Protein AF-A0A443P1Y0-F1 (afdb_monomer)

Structure (mmCIF, N/CA/C/O backbone):
data_AF-A0A443P1Y0-F1
#
_entry.id   AF-A0A443P1Y0-F1
#
loop_
_atom_site.group_PDB
_atom_site.id
_atom_site.type_symbol
_atom_site.label_atom_id
_atom_site.label_alt_id
_atom_site.label_comp_id
_atom_site.label_asym_id
_atom_site.label_entity_id
_atom_site.label_seq_id
_atom_site.pdbx_PDB_ins_code
_atom_site.Cartn_x
_atom_site.Cartn_y
_atom_site.Cartn_z
_atom_site.occupancy
_atom_site.B_iso_or_equiv
_atom_site.auth_seq_id
_atom_site.auth_comp_id
_atom_site.auth_asym_id
_atom_site.auth_atom_id
_atom_site.pdbx_PDB_model_num
ATOM 1 N N . MET A 1 1 ? -23.697 14.494 36.408 1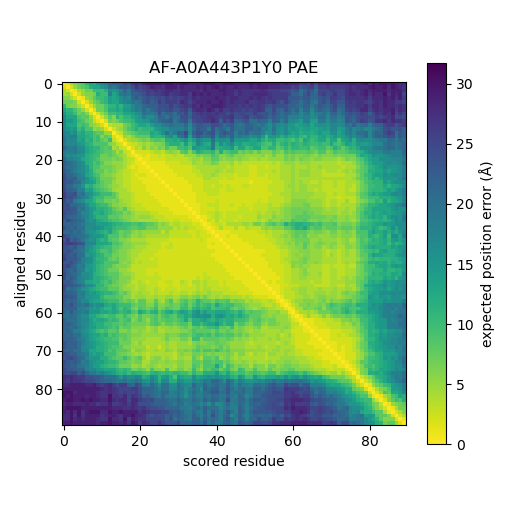.00 42.97 1 MET A N 1
ATOM 2 C CA . MET A 1 1 ? -22.848 13.298 36.201 1.00 42.97 1 MET A CA 1
ATOM 3 C C . MET A 1 1 ? -22.457 13.173 34.724 1.00 42.97 1 MET A C 1
ATOM 5 O O . MET A 1 1 ? -22.719 12.160 34.095 1.00 42.97 1 MET A O 1
ATOM 9 N N . GLU A 1 2 ? -21.813 14.197 34.155 1.00 46.16 2 GLU A N 1
ATOM 10 C CA . GLU A 1 2 ? -21.545 14.283 32.700 1.00 46.16 2 GLU A CA 1
ATOM 11 C C . GLU A 1 2 ? -20.047 14.190 32.350 1.00 46.16 2 GLU A C 1
ATOM 13 O O . GLU A 1 2 ? -19.640 14.414 31.214 1.00 46.16 2 GLU A O 1
ATOM 18 N N . GLY A 1 3 ? -19.199 13.864 33.330 1.00 47.03 3 GLY A N 1
ATOM 19 C CA . GLY A 1 3 ? -17.739 13.930 33.185 1.00 47.03 3 GLY A CA 1
ATOM 20 C C . GLY A 1 3 ? -17.066 12.679 32.613 1.00 47.03 3 GLY A C 1
ATOM 21 O O . GLY A 1 3 ? -15.890 12.739 32.283 1.00 47.03 3 GLY A O 1
ATOM 22 N N . LYS A 1 4 ? -17.772 11.545 32.493 1.00 47.81 4 LYS A N 1
ATOM 23 C CA . LYS A 1 4 ? -17.166 10.263 32.071 1.00 47.81 4 LYS A CA 1
ATOM 24 C C . LYS A 1 4 ? -17.511 9.831 30.642 1.00 47.81 4 LYS A C 1
ATOM 26 O O . LYS A 1 4 ? -16.825 8.980 30.094 1.00 47.81 4 LYS A O 1
ATOM 31 N N . VAL A 1 5 ? -18.525 10.430 30.012 1.00 51.28 5 VAL A N 1
ATOM 32 C CA . VAL A 1 5 ? -18.985 10.013 28.670 1.00 51.28 5 VAL A CA 1
ATOM 33 C C . VAL A 1 5 ? -18.168 10.668 27.546 1.00 51.28 5 VAL A C 1
ATOM 35 O O . VAL A 1 5 ? -17.997 10.075 26.489 1.00 51.28 5 VAL A O 1
ATOM 38 N N . LYS A 1 6 ? -17.583 11.855 27.774 1.00 48.62 6 LYS A N 1
ATOM 39 C CA . LYS A 1 6 ? -16.805 12.578 26.747 1.00 48.62 6 LYS A CA 1
ATOM 40 C C . LYS A 1 6 ? -15.414 11.987 26.465 1.00 48.62 6 LYS A C 1
ATOM 42 O O . LYS A 1 6 ? -14.881 12.230 25.388 1.00 48.62 6 LYS A O 1
ATOM 47 N N . ILE A 1 7 ? -14.848 11.207 27.389 1.00 51.84 7 ILE A N 1
ATOM 48 C CA . ILE A 1 7 ? -13.493 10.637 27.254 1.00 51.84 7 ILE A CA 1
ATOM 49 C C . ILE A 1 7 ? -13.485 9.485 26.233 1.00 51.84 7 ILE A C 1
ATOM 51 O O . ILE A 1 7 ? -12.632 9.448 25.354 1.00 51.84 7 ILE A O 1
ATOM 55 N N . LEU A 1 8 ? -14.518 8.634 26.238 1.00 53.69 8 LEU A N 1
ATOM 56 C CA . LEU A 1 8 ? -14.613 7.480 25.332 1.00 53.69 8 LEU A CA 1
ATOM 57 C C . LEU A 1 8 ? -14.732 7.878 23.854 1.00 53.69 8 LEU A C 1
ATOM 59 O O . LEU A 1 8 ? -14.219 7.188 22.981 1.00 53.69 8 LEU A O 1
ATOM 63 N N . VAL A 1 9 ? -15.394 8.998 23.557 1.00 53.53 9 VAL A N 1
ATOM 64 C CA . VAL A 1 9 ? -15.595 9.447 22.172 1.00 53.53 9 VAL A CA 1
ATOM 65 C C . VAL A 1 9 ? -14.273 9.933 21.568 1.00 53.53 9 VAL A C 1
ATOM 67 O O . VAL A 1 9 ? -13.955 9.584 20.435 1.00 53.53 9 VAL A O 1
ATOM 70 N N . ALA A 1 10 ? -13.471 10.680 22.336 1.00 53.53 10 ALA A N 1
ATOM 71 C CA . ALA A 1 10 ? -12.143 11.120 21.911 1.00 53.53 10 ALA A CA 1
ATOM 72 C C . ALA A 1 10 ? -11.171 9.940 21.741 1.00 53.53 10 ALA A C 1
ATOM 74 O O . ALA A 1 10 ? -10.424 9.929 20.765 1.00 53.53 10 ALA A O 1
ATOM 75 N N . ASP A 1 11 ? -11.238 8.929 22.614 1.00 56.31 11 ASP A N 1
ATOM 76 C CA . ASP A 1 11 ? -10.427 7.709 22.499 1.00 56.31 11 ASP A CA 1
ATOM 77 C C . ASP A 1 11 ? -10.781 6.891 21.244 1.00 56.31 11 ASP A C 1
ATOM 79 O O . ASP A 1 11 ? -9.885 6.417 20.546 1.00 56.31 11 ASP A O 1
ATOM 83 N N . ILE A 1 12 ? -12.067 6.789 20.882 1.00 58.34 12 ILE A N 1
ATOM 84 C CA . ILE A 1 12 ? -12.510 6.117 19.646 1.00 58.34 12 ILE A CA 1
ATOM 85 C C . ILE A 1 12 ? -11.983 6.850 18.397 1.00 58.34 12 ILE A C 1
ATOM 87 O O . ILE A 1 12 ? -11.455 6.212 17.484 1.00 58.34 12 ILE A O 1
ATOM 91 N N . TYR A 1 13 ? -12.064 8.187 18.352 1.00 60.84 13 TYR A N 1
ATOM 92 C CA . TYR A 1 13 ? -11.542 8.968 17.219 1.00 60.84 13 TYR A CA 1
ATOM 93 C C . TYR A 1 13 ? -10.004 8.995 17.163 1.00 60.84 13 TYR A C 1
ATOM 95 O O . TYR A 1 13 ? -9.436 8.995 16.068 1.00 60.84 13 TYR A O 1
ATOM 103 N N . LEU A 1 14 ? -9.314 8.974 18.308 1.00 59.69 14 LEU A N 1
ATOM 104 C CA . LEU A 1 14 ? -7.851 8.891 18.371 1.00 59.69 14 LEU A CA 1
ATOM 105 C C . LEU A 1 14 ? -7.334 7.525 17.916 1.00 59.69 14 LEU A C 1
ATOM 107 O O . LEU A 1 14 ? -6.381 7.478 17.139 1.00 59.69 14 LEU A O 1
ATOM 111 N N . LEU A 1 15 ? -7.980 6.426 18.316 1.00 58.06 15 LEU A N 1
ATOM 112 C CA . LEU A 1 15 ? -7.639 5.082 17.839 1.00 58.06 15 LEU A CA 1
ATOM 113 C C . LEU A 1 15 ? -7.836 4.962 16.322 1.00 58.06 15 LEU A C 1
ATOM 115 O O . LEU A 1 15 ? -6.959 4.443 15.631 1.00 58.06 15 LEU A O 1
ATOM 119 N N . GLN A 1 16 ? -8.919 5.530 15.781 1.00 62.09 16 GLN A N 1
ATOM 120 C CA . GLN A 1 16 ? -9.151 5.602 14.335 1.00 62.09 16 GLN A CA 1
ATOM 121 C C . GLN A 1 16 ? -8.048 6.406 13.612 1.00 62.09 16 GLN A C 1
ATOM 123 O O . GLN A 1 16 ? -7.594 6.011 12.536 1.00 62.09 16 GLN A O 1
ATOM 128 N N . TYR A 1 17 ? -7.597 7.527 14.189 1.00 65.00 17 TYR A N 1
ATOM 129 C CA . TYR A 1 17 ? -6.603 8.412 13.571 1.00 65.00 17 TYR A CA 1
ATOM 130 C C . TYR A 1 17 ? -5.179 7.846 13.627 1.00 65.00 17 TYR A C 1
ATOM 132 O O . TYR A 1 17 ? -4.458 7.889 12.628 1.00 65.00 17 TYR A O 1
ATOM 140 N N . VAL A 1 18 ? -4.762 7.283 14.765 1.00 68.62 18 VAL A N 1
ATOM 141 C CA . VAL A 1 18 ? -3.461 6.604 14.899 1.00 68.62 18 VAL A CA 1
ATOM 142 C C . VAL A 1 18 ? -3.384 5.434 13.916 1.00 68.62 18 VAL A C 1
ATOM 144 O O . VAL A 1 18 ? -2.420 5.332 13.158 1.00 68.62 18 VAL A O 1
ATOM 147 N N . TYR A 1 19 ? -4.451 4.638 13.823 1.00 73.69 19 TYR A N 1
ATOM 148 C CA . TYR A 1 19 ? -4.538 3.523 12.883 1.00 73.69 19 TYR A CA 1
ATOM 149 C C . TYR A 1 19 ? -4.449 3.969 11.414 1.00 73.69 19 TYR A C 1
ATOM 151 O O . TYR A 1 19 ? -3.719 3.387 10.610 1.00 73.69 19 TYR A O 1
ATOM 159 N N . TRP A 1 20 ? -5.126 5.063 11.054 1.00 79.50 20 TRP A N 1
ATOM 160 C CA . TRP A 1 20 ? -5.067 5.623 9.703 1.00 79.50 20 TRP A CA 1
ATOM 161 C C . TRP A 1 20 ? -3.652 6.063 9.302 1.00 79.50 20 TRP A C 1
ATOM 163 O O . TRP A 1 20 ? -3.230 5.848 8.163 1.00 79.50 20 TRP A O 1
ATOM 173 N N . ASN A 1 21 ? -2.889 6.635 10.237 1.00 83.81 21 ASN A N 1
ATOM 174 C CA . ASN A 1 21 ? -1.503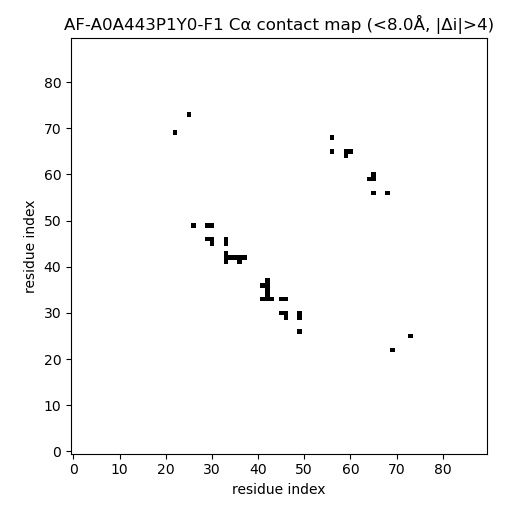 7.026 9.984 1.00 83.81 21 ASN A CA 1
ATOM 175 C C . ASN A 1 21 ? -0.603 5.818 9.701 1.00 83.81 21 ASN A C 1
ATOM 177 O O . ASN A 1 21 ? 0.218 5.884 8.784 1.00 83.81 21 ASN A O 1
ATOM 181 N N . GLU A 1 22 ? -0.777 4.708 10.420 1.00 84.06 22 GLU A N 1
ATOM 182 C CA . GLU A 1 22 ? -0.011 3.481 10.176 1.00 84.06 22 GLU A CA 1
ATOM 183 C C . GLU A 1 22 ? -0.329 2.860 8.811 1.00 84.06 22 GLU A C 1
ATOM 185 O O . GLU A 1 22 ? 0.584 2.519 8.053 1.00 84.06 22 GLU A O 1
ATOM 190 N N . VAL A 1 23 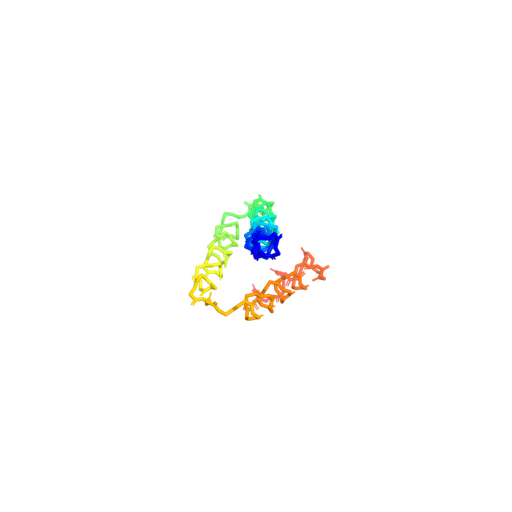? -1.613 2.789 8.446 1.00 83.50 23 VAL A N 1
ATOM 191 C CA . VAL A 1 23 ? -2.064 2.283 7.139 1.00 83.50 23 VAL A CA 1
ATOM 192 C C . VAL A 1 23 ? -1.512 3.143 5.997 1.00 83.50 23 VAL A C 1
ATOM 194 O O . VAL A 1 23 ? -0.990 2.616 5.010 1.00 83.50 23 VAL A O 1
ATOM 197 N N . LEU A 1 24 ? -1.568 4.473 6.131 1.00 85.62 24 LEU A N 1
ATOM 198 C CA . LEU A 1 24 ? -1.007 5.393 5.141 1.00 85.62 24 LEU A CA 1
ATOM 199 C C . LEU A 1 24 ? 0.525 5.338 5.082 1.00 85.62 24 LEU A C 1
ATOM 201 O O . LEU A 1 24 ? 1.100 5.480 4.002 1.00 85.62 24 LEU A O 1
ATOM 205 N N . SER A 1 25 ? 1.195 5.150 6.220 1.00 86.81 25 SER A N 1
ATOM 206 C CA . SER A 1 25 ? 2.650 4.981 6.283 1.00 86.81 25 SER A CA 1
ATOM 207 C C . SER A 1 25 ? 3.084 3.726 5.522 1.00 86.81 25 SER A C 1
ATOM 209 O O . SER A 1 25 ? 3.950 3.801 4.646 1.00 86.81 25 SER A O 1
ATOM 211 N N . LEU A 1 26 ? 2.398 2.599 5.750 1.00 86.31 26 LEU A N 1
ATOM 212 C CA . LEU A 1 26 ? 2.620 1.356 5.012 1.00 86.31 26 LEU A CA 1
ATOM 213 C C . LEU A 1 26 ? 2.384 1.547 3.507 1.00 86.31 26 LEU A C 1
ATOM 215 O O . LEU A 1 26 ? 3.223 1.155 2.698 1.00 86.31 26 LEU A O 1
ATOM 219 N N . PHE A 1 27 ? 1.284 2.199 3.119 1.00 87.69 27 PHE A N 1
ATOM 220 C CA . PHE A 1 27 ? 0.981 2.480 1.713 1.00 87.69 27 PHE A CA 1
ATOM 221 C C . PHE A 1 27 ? 2.084 3.296 1.025 1.00 87.69 27 PHE A C 1
ATOM 223 O O . PHE A 1 27 ? 2.532 2.946 -0.066 1.00 87.69 27 PHE A O 1
ATOM 230 N N . ARG A 1 28 ? 2.566 4.364 1.671 1.00 88.81 28 ARG A N 1
ATOM 231 C CA . ARG A 1 28 ? 3.653 5.196 1.132 1.00 88.81 28 ARG A CA 1
ATOM 232 C C . ARG A 1 28 ? 4.971 4.435 1.046 1.00 88.81 28 ARG A C 1
ATOM 234 O O . ARG A 1 28 ? 5.685 4.600 0.060 1.00 88.81 28 ARG A O 1
ATOM 241 N N . SER A 1 29 ? 5.274 3.594 2.036 1.00 88.75 29 SER A N 1
ATOM 242 C CA . SER A 1 29 ? 6.462 2.736 2.010 1.00 88.75 29 SER A CA 1
ATOM 243 C C . SER A 1 29 ? 6.426 1.784 0.808 1.00 88.75 29 SER A C 1
ATOM 245 O O . SER A 1 29 ? 7.386 1.720 0.046 1.00 88.75 29 SER A O 1
ATOM 247 N N . LEU A 1 30 ? 5.273 1.164 0.529 1.00 86.06 30 LEU A N 1
ATOM 248 C CA . LEU A 1 30 ? 5.085 0.293 -0.639 1.00 86.06 30 LEU A CA 1
ATOM 249 C C . LEU A 1 30 ? 5.269 1.027 -1.969 1.00 86.06 30 LEU A C 1
ATOM 251 O O . LEU A 1 30 ? 5.939 0.520 -2.866 1.00 86.06 30 LEU A O 1
ATOM 255 N N . LEU A 1 31 ? 4.719 2.236 -2.099 1.00 88.75 31 LEU A N 1
ATOM 256 C CA . LEU A 1 31 ? 4.912 3.046 -3.304 1.00 88.75 31 LEU A CA 1
ATOM 257 C C . LEU A 1 31 ? 6.367 3.493 -3.480 1.00 88.75 31 LEU A C 1
ATOM 259 O O . LEU A 1 31 ? 6.854 3.557 -4.609 1.00 88.75 31 LEU A O 1
ATOM 263 N N . ARG A 1 32 ? 7.071 3.775 -2.380 1.00 89.12 32 ARG A N 1
ATOM 264 C CA . ARG A 1 32 ? 8.495 4.112 -2.408 1.00 89.12 32 ARG A CA 1
ATOM 265 C C . ARG A 1 32 ? 9.329 2.918 -2.860 1.00 89.12 32 ARG A C 1
ATOM 267 O O . ARG A 1 32 ? 10.148 3.088 -3.755 1.00 89.12 32 ARG A O 1
ATOM 274 N N . THR A 1 33 ? 9.069 1.724 -2.325 1.00 85.12 33 THR A N 1
ATOM 275 C CA . THR A 1 33 ? 9.720 0.479 -2.763 1.00 85.12 33 THR A CA 1
ATOM 276 C C . THR A 1 33 ? 9.418 0.176 -4.228 1.00 85.12 33 THR A C 1
ATOM 278 O O . THR A 1 33 ? 10.330 -0.135 -4.986 1.00 85.12 33 THR A O 1
ATOM 281 N N . ALA A 1 34 ? 8.172 0.366 -4.674 1.00 84.81 34 ALA A N 1
ATOM 282 C CA . ALA A 1 34 ? 7.812 0.223 -6.084 1.00 84.81 34 ALA A CA 1
ATOM 283 C C . ALA A 1 34 ? 8.604 1.182 -6.997 1.00 84.81 34 ALA A C 1
ATOM 285 O O . ALA A 1 34 ? 8.902 0.845 -8.140 1.00 84.81 34 ALA A O 1
ATOM 286 N N . GLY A 1 35 ? 8.965 2.369 -6.500 1.00 84.44 35 GLY A N 1
ATOM 287 C CA . GLY A 1 35 ? 9.791 3.343 -7.215 1.00 84.44 35 GLY A CA 1
ATOM 288 C C . GLY A 1 35 ? 11.270 2.968 -7.355 1.00 84.44 35 GLY A C 1
ATOM 289 O O . GLY A 1 35 ? 11.936 3.544 -8.209 1.00 84.44 35 GLY A O 1
ATOM 290 N N . ILE A 1 36 ? 11.778 2.015 -6.563 1.00 88.25 36 ILE A N 1
ATOM 291 C CA . ILE A 1 36 ? 13.175 1.545 -6.636 1.00 88.25 36 ILE A CA 1
ATOM 292 C C . ILE A 1 36 ? 13.399 0.686 -7.889 1.00 88.25 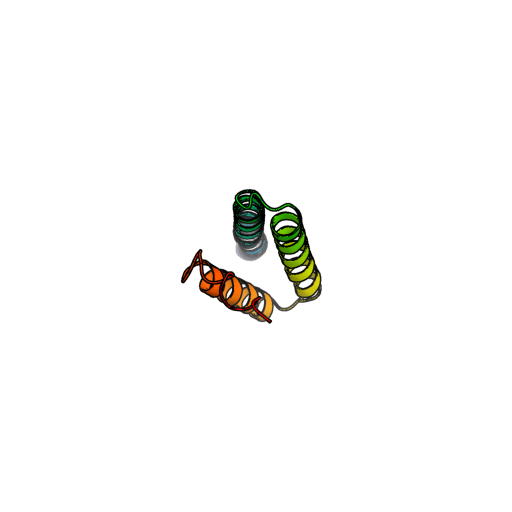36 ILE A C 1
ATOM 294 O O . ILE A 1 36 ? 14.508 0.640 -8.420 1.00 88.25 36 ILE A O 1
ATOM 298 N N . PHE A 1 37 ? 12.352 0.033 -8.400 1.00 84.75 37 PHE A N 1
ATOM 299 C CA . PHE A 1 37 ? 12.455 -0.769 -9.615 1.00 84.75 37 PHE A CA 1
ATOM 300 C C . PHE A 1 37 ? 12.732 0.120 -10.834 1.00 84.75 37 PHE A C 1
ATOM 302 O O . PHE A 1 37 ? 11.973 1.047 -11.134 1.00 84.75 37 PHE A O 1
ATOM 309 N N . SER A 1 38 ? 13.813 -0.187 -11.556 1.00 85.56 38 SER A N 1
ATOM 310 C CA . SER A 1 38 ? 14.207 0.496 -12.794 1.00 85.56 38 SER A CA 1
ATOM 311 C C . SER A 1 38 ? 13.263 0.158 -13.952 1.00 85.56 38 SER A C 1
ATOM 313 O O . SER A 1 38 ? 12.847 1.060 -14.686 1.00 85.56 38 SER A O 1
ATOM 315 N N . ASP A 1 39 ? 12.853 -1.109 -14.059 1.00 90.56 39 ASP A N 1
ATOM 316 C CA . ASP A 1 39 ? 11.904 -1.591 -15.062 1.00 90.56 39 ASP A CA 1
ATOM 317 C C . ASP A 1 39 ? 10.524 -0.939 -14.876 1.00 90.56 39 ASP A C 1
ATOM 319 O O . ASP A 1 39 ? 9.923 -0.973 -13.795 1.00 90.56 39 ASP A O 1
ATOM 323 N N . TYR A 1 40 ? 10.022 -0.320 -15.948 1.00 88.25 40 TYR A N 1
ATOM 324 C CA . TYR A 1 40 ? 8.731 0.360 -15.948 1.00 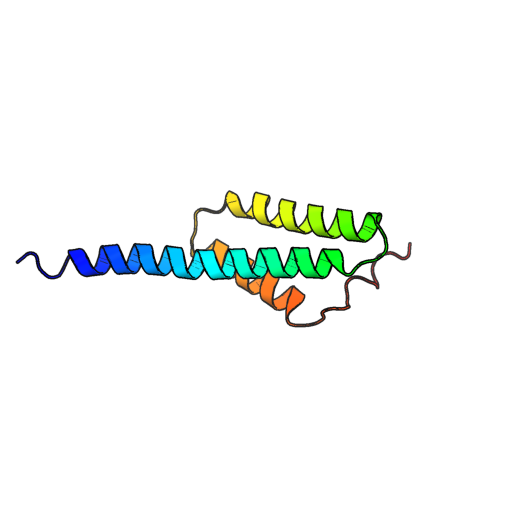88.25 40 TYR A CA 1
ATOM 325 C C . TYR A 1 40 ? 7.573 -0.594 -15.657 1.00 88.25 40 TYR A C 1
ATOM 327 O O . TYR A 1 40 ? 6.703 -0.256 -14.856 1.00 88.25 40 TYR A O 1
ATOM 335 N N . ASN A 1 41 ? 7.565 -1.778 -16.267 1.00 88.94 41 ASN A N 1
ATOM 336 C CA . ASN A 1 41 ? 6.475 -2.736 -16.129 1.00 88.94 41 ASN A CA 1
ATOM 337 C C . ASN A 1 41 ? 6.382 -3.229 -14.689 1.00 88.94 41 ASN A C 1
ATOM 339 O O . ASN A 1 41 ? 5.288 -3.313 -14.137 1.00 88.94 41 ASN A O 1
ATOM 343 N N . ILE A 1 42 ? 7.528 -3.477 -14.055 1.00 86.38 42 ILE A N 1
ATOM 344 C CA . ILE A 1 42 ? 7.596 -3.926 -12.661 1.00 86.38 42 ILE A CA 1
ATOM 345 C C . ILE A 1 42 ? 7.177 -2.807 -11.716 1.00 86.38 42 ILE A C 1
ATOM 347 O O . ILE A 1 42 ? 6.332 -3.022 -10.847 1.00 86.38 42 ILE A O 1
ATOM 351 N N . ARG A 1 43 ? 7.706 -1.595 -11.912 1.00 90.62 43 ARG A N 1
ATOM 352 C CA . ARG A 1 43 ? 7.320 -0.414 -11.131 1.00 90.62 43 ARG A CA 1
ATOM 353 C C . ARG A 1 43 ? 5.819 -0.156 -11.220 1.00 90.62 43 ARG A C 1
ATOM 355 O O . ARG A 1 43 ? 5.169 0.079 -10.202 1.00 90.62 43 ARG A O 1
ATOM 362 N N . GLU A 1 44 ? 5.260 -0.205 -12.423 1.00 90.44 44 GLU A N 1
ATOM 363 C CA . GLU A 1 44 ? 3.854 0.110 -12.645 1.00 90.44 44 GLU A CA 1
ATOM 364 C C . GLU A 1 44 ? 2.929 -1.022 -12.187 1.00 90.44 44 GLU A C 1
ATOM 366 O O . GLU A 1 44 ? 1.894 -0.760 -11.570 1.00 90.44 44 GLU A O 1
ATOM 371 N N . TYR A 1 45 ? 3.340 -2.280 -12.358 1.00 89.19 45 TYR A N 1
ATOM 372 C CA . TYR A 1 45 ? 2.655 -3.430 -11.775 1.00 89.19 45 TYR A CA 1
ATOM 373 C C . TYR A 1 45 ? 2.644 -3.366 -10.245 1.00 89.19 45 TYR A C 1
ATOM 375 O O . TYR A 1 45 ? 1.584 -3.507 -9.638 1.00 89.19 45 TYR A O 1
ATOM 383 N N . ALA A 1 46 ? 3.784 -3.088 -9.608 1.00 87.38 46 ALA A N 1
ATOM 384 C CA . ALA A 1 46 ? 3.889 -2.988 -8.155 1.00 87.38 46 ALA A CA 1
ATOM 385 C C . ALA A 1 46 ? 2.999 -1.866 -7.594 1.00 87.38 46 ALA A C 1
ATOM 387 O O . ALA A 1 46 ? 2.292 -2.066 -6.599 1.00 87.38 46 ALA A O 1
ATOM 388 N N . LYS A 1 47 ? 2.953 -0.705 -8.262 1.00 88.62 47 LYS A N 1
ATOM 389 C CA . LYS A 1 47 ? 2.026 0.383 -7.912 1.00 88.62 47 LYS A CA 1
ATOM 390 C C . LYS A 1 47 ? 0.569 -0.042 -8.051 1.00 88.62 47 LYS A C 1
ATOM 392 O O . LYS A 1 47 ? -0.193 0.115 -7.097 1.00 88.62 47 LYS A O 1
ATOM 397 N N . ARG A 1 48 ? 0.179 -0.612 -9.198 1.00 90.75 48 ARG A N 1
ATOM 398 C CA . ARG A 1 48 ? -1.193 -1.092 -9.437 1.00 90.75 48 ARG A CA 1
ATOM 399 C C . ARG A 1 48 ? -1.597 -2.139 -8.409 1.00 90.75 48 ARG A C 1
ATOM 401 O O . ARG A 1 48 ? -2.613 -1.973 -7.746 1.00 90.75 48 ARG A O 1
ATOM 408 N N . ARG A 1 49 ? -0.756 -3.148 -8.176 1.00 89.25 49 ARG A N 1
ATOM 409 C CA . ARG A 1 49 ? -0.998 -4.218 -7.201 1.00 89.25 49 ARG A CA 1
ATOM 410 C C . ARG A 1 49 ? -1.136 -3.690 -5.776 1.00 89.25 49 ARG A C 1
ATOM 412 O O . ARG A 1 49 ? -1.956 -4.205 -5.008 1.00 89.25 49 ARG A O 1
ATOM 419 N N . THR A 1 50 ? -0.357 -2.666 -5.426 1.00 89.19 50 THR A N 1
ATOM 420 C CA . THR A 1 50 ? -0.491 -1.953 -4.154 1.00 89.19 50 THR A CA 1
ATOM 421 C C . THR A 1 50 ? -1.863 -1.293 -4.089 1.00 89.19 50 THR A C 1
ATOM 423 O O . THR A 1 50 ? -2.660 -1.675 -3.237 1.00 89.19 50 THR A O 1
ATOM 426 N N . ILE A 1 51 ? -2.180 -0.394 -5.025 1.00 88.75 51 ILE A N 1
ATOM 427 C CA . ILE A 1 51 ? -3.445 0.357 -5.079 1.00 88.75 51 ILE A CA 1
ATOM 428 C C . ILE A 1 51 ? -4.663 -0.575 -5.068 1.00 88.75 51 ILE A C 1
ATOM 430 O O . ILE A 1 51 ? -5.583 -0.368 -4.279 1.00 88.75 51 ILE A O 1
ATOM 434 N N . ASP A 1 52 ? -4.658 -1.619 -5.891 1.00 88.06 52 ASP A N 1
ATOM 435 C CA . ASP A 1 52 ? -5.758 -2.576 -5.999 1.00 88.06 52 ASP A CA 1
ATOM 436 C C . ASP A 1 52 ? -5.962 -3.342 -4.690 1.00 88.06 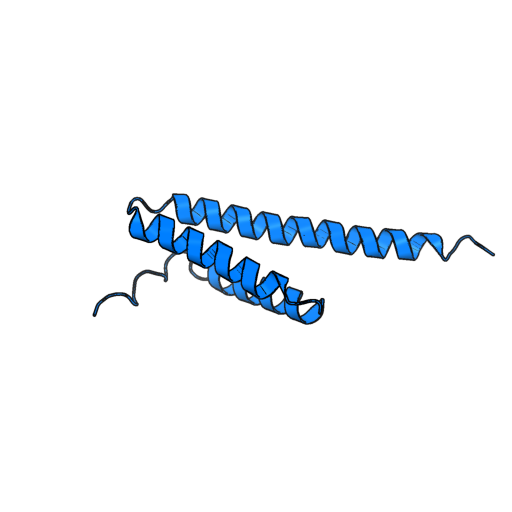52 ASP A C 1
ATOM 438 O O . ASP A 1 52 ? -7.097 -3.493 -4.241 1.00 88.06 52 ASP A O 1
ATOM 442 N N . GLY A 1 53 ? -4.878 -3.729 -4.006 1.00 85.62 53 GLY A N 1
ATOM 443 C CA . GLY A 1 53 ? -4.966 -4.340 -2.679 1.00 85.62 53 GLY A CA 1
ATOM 444 C C . GLY A 1 53 ? -5.612 -3.416 -1.641 1.00 85.62 53 GLY A C 1
ATOM 445 O O . GLY A 1 53 ? -6.466 -3.854 -0.876 1.00 85.62 53 GLY A O 1
ATOM 446 N N . PHE A 1 54 ? -5.275 -2.123 -1.625 1.00 85.06 54 PHE A N 1
ATOM 447 C CA . PHE A 1 54 ? -5.918 -1.170 -0.707 1.00 85.06 54 PHE A CA 1
ATOM 448 C C . PHE A 1 54 ? -7.374 -0.872 -1.100 1.00 85.06 54 PHE A C 1
ATOM 450 O O . PHE A 1 54 ? -8.225 -0.710 -0.230 1.00 85.06 54 PHE A O 1
ATOM 457 N N . ARG A 1 55 ? -7.702 -0.857 -2.398 1.00 85.44 55 ARG A N 1
ATOM 458 C CA . ARG A 1 55 ? -9.083 -0.684 -2.881 1.00 85.44 55 ARG A CA 1
ATOM 459 C C . ARG A 1 55 ? -9.985 -1.866 -2.532 1.00 85.44 55 ARG A C 1
ATOM 461 O O . ARG A 1 55 ? -11.140 -1.642 -2.183 1.00 85.44 55 ARG A O 1
ATOM 468 N N . GLN A 1 56 ? -9.471 -3.093 -2.611 1.00 83.75 56 GLN A N 1
ATOM 469 C CA . GLN A 1 56 ? -10.196 -4.299 -2.198 1.00 83.75 56 GLN A CA 1
ATOM 470 C C . GLN A 1 56 ? -10.488 -4.265 -0.691 1.00 83.75 56 GLN A C 1
ATOM 472 O O . GLN A 1 56 ? -11.631 -4.458 -0.284 1.00 83.75 56 GLN A O 1
ATOM 477 N N . ASN A 1 57 ? -9.493 -3.891 0.120 1.00 79.19 57 ASN A N 1
ATOM 478 C CA . ASN A 1 57 ? -9.644 -3.772 1.572 1.00 79.19 57 ASN A CA 1
ATOM 479 C C . ASN A 1 57 ? -10.486 -2.563 2.016 1.00 79.19 57 ASN A C 1
ATOM 481 O O . ASN A 1 57 ? -11.040 -2.585 3.107 1.00 79.19 57 ASN A O 1
ATOM 485 N N . ARG A 1 58 ? -10.673 -1.533 1.173 1.00 76.06 58 ARG A N 1
ATOM 486 C CA . ARG A 1 58 ? -11.570 -0.391 1.463 1.00 76.06 58 ARG A CA 1
ATOM 487 C C . ARG A 1 58 ? -13.019 -0.819 1.724 1.00 76.06 58 ARG A C 1
ATOM 489 O O . ARG A 1 58 ? -13.761 -0.082 2.362 1.00 76.06 58 ARG A O 1
ATOM 496 N N . ARG A 1 59 ? -13.442 -1.969 1.189 1.00 75.25 59 ARG A N 1
ATOM 497 C CA . ARG A 1 59 ? -14.796 -2.507 1.391 1.00 75.25 59 ARG A CA 1
ATOM 498 C C . ARG A 1 59 ? -14.950 -3.262 2.715 1.00 75.25 59 ARG A C 1
ATOM 500 O O . ARG A 1 59 ? -16.070 -3.616 3.060 1.00 75.25 59 ARG A O 1
ATOM 507 N N . LEU A 1 60 ? -13.856 -3.504 3.440 1.00 74.19 60 LEU A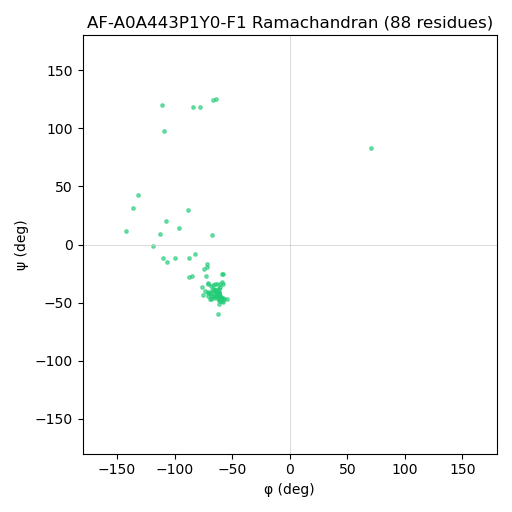 N 1
ATOM 508 C CA . LEU A 1 60 ? -13.897 -4.108 4.765 1.00 74.19 60 LEU A CA 1
ATOM 509 C C . LEU A 1 60 ? -14.304 -3.035 5.778 1.00 74.19 60 LEU A C 1
ATOM 511 O O . LEU A 1 60 ? -13.624 -2.023 5.930 1.00 74.19 60 LEU A O 1
ATOM 515 N N . SER A 1 61 ? -15.439 -3.244 6.439 1.00 70.50 61 SER A N 1
ATOM 516 C CA . SER A 1 61 ? -15.935 -2.367 7.510 1.00 70.50 61 SER A CA 1
ATOM 517 C C . SER A 1 61 ? -15.632 -2.910 8.907 1.00 70.50 61 SER A C 1
ATOM 519 O O . SER A 1 61 ? -15.795 -2.184 9.881 1.00 70.50 61 SER A O 1
ATOM 521 N N . ASP A 1 62 ? -15.191 -4.167 9.004 1.00 77.69 62 ASP A N 1
ATOM 522 C CA . ASP A 1 62 ? -14.873 -4.827 10.267 1.00 77.69 62 ASP A CA 1
ATOM 523 C C . ASP A 1 62 ? -13.435 -4.499 10.727 1.00 77.69 62 ASP A C 1
ATOM 525 O O . ASP A 1 62 ? -12.481 -4.857 10.028 1.00 77.69 62 ASP A O 1
ATOM 529 N N . PRO A 1 63 ? -13.245 -3.857 11.896 1.00 69.69 63 PRO A N 1
ATOM 530 C CA . PRO A 1 63 ? -11.924 -3.479 12.402 1.00 69.69 63 PRO A CA 1
ATOM 531 C C . PRO A 1 63 ? -10.955 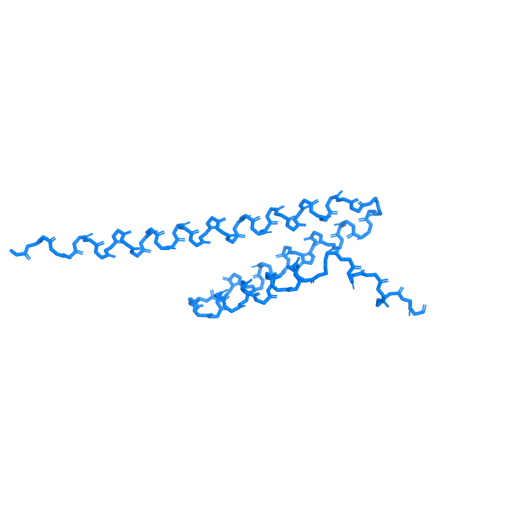-4.657 12.569 1.00 69.69 63 PRO A C 1
ATOM 533 O O . PRO A 1 63 ? -9.757 -4.493 12.336 1.00 69.69 63 PRO A O 1
ATOM 536 N N . SER A 1 64 ? -11.454 -5.845 12.938 1.00 75.81 64 SER A N 1
ATOM 537 C CA . SER A 1 64 ? -10.615 -7.037 13.119 1.00 75.81 64 SER A CA 1
ATOM 538 C C . SER A 1 64 ? -10.047 -7.523 11.785 1.00 75.81 64 SER A C 1
ATOM 540 O O . SER A 1 64 ? -8.844 -7.751 11.671 1.00 75.81 64 SER A O 1
ATOM 542 N N . SER A 1 65 ? -10.883 -7.566 10.748 1.00 75.69 65 SER A N 1
ATOM 543 C CA . SER A 1 65 ? -10.482 -7.922 9.385 1.00 75.69 65 SER A CA 1
ATOM 544 C C . SER A 1 65 ? -9.455 -6.948 8.793 1.00 75.69 65 SER A C 1
ATOM 546 O O . SER A 1 65 ? -8.519 -7.371 8.112 1.00 75.69 65 SER A O 1
ATOM 548 N N . ILE A 1 66 ? -9.592 -5.642 9.064 1.00 75.56 66 ILE A N 1
ATOM 549 C CA . ILE A 1 66 ? -8.626 -4.632 8.597 1.00 75.56 66 ILE A CA 1
ATOM 550 C C . ILE A 1 66 ? -7.283 -4.813 9.323 1.00 75.56 66 ILE A C 1
ATOM 552 O O . ILE A 1 66 ? -6.231 -4.766 8.683 1.00 75.56 66 ILE A O 1
ATOM 556 N N . ALA A 1 67 ? -7.307 -5.085 10.634 1.00 77.12 67 ALA A N 1
ATOM 557 C CA . ALA A 1 67 ? -6.103 -5.379 11.407 1.00 77.12 67 ALA A CA 1
ATOM 558 C C . ALA A 1 67 ? -5.382 -6.626 10.878 1.00 77.12 67 ALA A C 1
ATOM 560 O O . ALA A 1 67 ? -4.185 -6.549 10.604 1.00 77.12 67 ALA A O 1
ATOM 561 N N . SER A 1 68 ? -6.092 -7.733 10.644 1.00 80.31 68 SER A N 1
ATOM 562 C CA . SER A 1 68 ? -5.513 -8.945 10.049 1.00 80.31 68 SER A CA 1
ATOM 563 C C . SER A 1 68 ? -4.883 -8.667 8.682 1.00 80.31 68 SER A C 1
ATOM 565 O O . SER A 1 68 ? -3.705 -8.953 8.490 1.00 80.31 68 SER A O 1
ATOM 567 N N . ALA A 1 69 ? -5.597 -7.996 7.771 1.00 79.75 69 ALA A N 1
ATOM 568 C CA . ALA A 1 69 ? -5.060 -7.646 6.454 1.00 79.75 69 ALA A CA 1
ATOM 569 C C . ALA A 1 69 ? -3.816 -6.736 6.533 1.00 79.75 69 ALA A C 1
ATOM 571 O O . ALA A 1 69 ? -2.906 -6.833 5.702 1.00 79.75 69 ALA A O 1
ATOM 572 N N . PHE A 1 70 ? -3.759 -5.848 7.531 1.00 80.56 70 PHE A N 1
ATOM 573 C CA . PHE A 1 70 ? -2.597 -5.007 7.802 1.00 80.56 70 PHE A CA 1
ATOM 574 C C . PHE A 1 70 ? -1.402 -5.825 8.312 1.00 80.56 70 PHE A 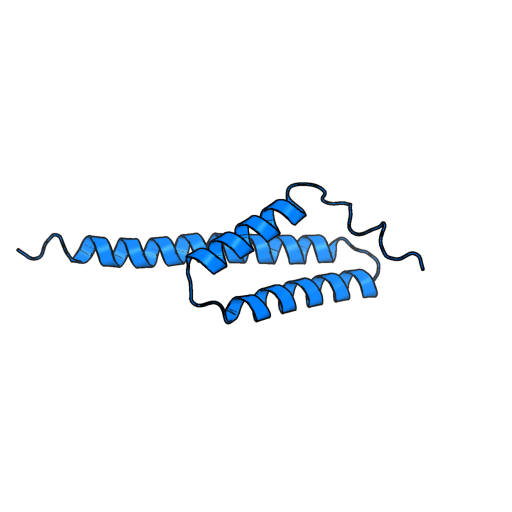C 1
ATOM 576 O O . PHE A 1 70 ? -0.298 -5.661 7.786 1.00 80.56 70 PHE A O 1
ATOM 583 N N . TYR A 1 71 ? -1.605 -6.722 9.283 1.00 80.31 71 TYR A N 1
ATOM 584 C CA . TYR A 1 71 ? -0.548 -7.600 9.798 1.00 80.31 71 TYR A CA 1
ATOM 585 C C . TYR A 1 71 ? -0.030 -8.566 8.730 1.00 80.31 71 TYR A C 1
ATOM 587 O O . TYR A 1 71 ? 1.184 -8.715 8.600 1.00 80.31 71 TYR A O 1
ATOM 595 N N . ASP A 1 72 ? -0.914 -9.134 7.910 1.00 81.31 72 ASP A N 1
ATOM 596 C CA . ASP A 1 72 ? -0.555 -10.034 6.809 1.00 81.31 72 ASP A CA 1
ATOM 597 C C . ASP A 1 72 ? 0.300 -9.332 5.752 1.00 81.31 72 ASP A C 1
ATOM 599 O O . ASP A 1 72 ? 1.295 -9.868 5.267 1.00 81.31 72 ASP A O 1
ATOM 603 N N . ARG A 1 73 ? -0.050 -8.092 5.390 1.00 77.50 73 ARG A N 1
ATOM 604 C CA . ARG A 1 73 ? 0.781 -7.291 4.479 1.00 77.50 73 ARG A CA 1
ATOM 605 C C . ARG A 1 73 ? 2.109 -6.941 5.136 1.00 77.50 73 ARG A C 1
ATOM 607 O O . ARG A 1 73 ? 3.148 -7.051 4.498 1.00 77.50 73 ARG A O 1
ATOM 614 N N . LYS A 1 74 ? 2.098 -6.529 6.404 1.00 75.31 74 LYS A N 1
ATOM 615 C CA . LYS A 1 74 ? 3.318 -6.162 7.130 1.00 75.31 74 LYS A CA 1
ATOM 616 C C . LYS A 1 74 ? 4.275 -7.348 7.288 1.00 75.31 74 LYS A C 1
ATOM 618 O O . LYS A 1 74 ? 5.476 -7.126 7.208 1.00 75.31 74 LYS A O 1
ATOM 623 N N . SER A 1 75 ? 3.785 -8.579 7.449 1.00 75.56 75 SER A N 1
ATOM 624 C CA . SER A 1 75 ? 4.628 -9.782 7.488 1.00 75.56 75 SER A CA 1
ATOM 625 C C . SER A 1 75 ? 5.213 -10.112 6.112 1.00 75.56 75 SER A C 1
ATOM 627 O O . SER A 1 75 ? 6.419 -10.306 6.010 1.00 75.56 75 SER A O 1
ATOM 629 N N . GLN A 1 76 ? 4.418 -10.040 5.038 1.00 69.44 76 GLN A N 1
ATOM 630 C CA . GLN A 1 76 ? 4.885 -10.269 3.657 1.00 69.44 76 GLN A CA 1
ATOM 631 C C . GLN A 1 76 ? 6.003 -9.317 3.205 1.00 69.44 76 GLN A C 1
ATOM 633 O O . GLN A 1 76 ? 6.759 -9.652 2.302 1.00 69.44 76 GLN A O 1
ATOM 638 N N . PHE A 1 77 ? 6.090 -8.124 3.797 1.00 63.12 77 PHE A N 1
ATOM 639 C CA . PHE A 1 77 ? 7.125 -7.135 3.476 1.00 63.12 77 PHE A CA 1
ATOM 640 C C . PHE A 1 77 ? 8.157 -6.933 4.598 1.00 63.12 77 PHE A C 1
ATOM 642 O O . PHE A 1 77 ? 9.175 -6.279 4.376 1.00 63.12 77 PHE A O 1
ATOM 649 N N . GLY A 1 78 ? 7.899 -7.461 5.798 1.00 50.97 78 GLY A N 1
ATOM 650 C CA . GLY A 1 78 ? 8.795 -7.411 6.958 1.00 50.97 78 GLY A CA 1
ATOM 651 C C . GLY A 1 78 ? 9.796 -8.566 6.988 1.00 50.97 78 GLY A C 1
ATOM 652 O O . GLY A 1 78 ? 10.909 -8.397 7.481 1.00 50.97 78 GLY A O 1
ATOM 653 N N . CYS A 1 79 ? 9.435 -9.705 6.397 1.00 42.47 79 CYS A N 1
ATOM 654 C CA . CYS A 1 79 ? 10.335 -10.808 6.081 1.00 42.47 79 CYS A CA 1
ATOM 655 C C . CYS A 1 79 ? 10.460 -10.858 4.550 1.00 42.47 79 CYS A C 1
ATOM 657 O O . CYS A 1 79 ? 9.458 -11.027 3.871 1.00 42.47 79 CYS A O 1
ATOM 659 N N . HIS A 1 80 ? 11.667 -10.707 4.003 1.00 42.50 80 HIS A N 1
ATOM 660 C CA . HIS A 1 80 ? 11.967 -10.681 2.560 1.00 42.50 80 HIS A CA 1
ATOM 661 C C . HIS A 1 80 ? 11.495 -9.451 1.770 1.00 42.50 80 HIS A C 1
ATOM 663 O O . HIS A 1 80 ? 10.559 -9.475 0.977 1.00 42.50 80 HIS A O 1
ATOM 669 N N . ALA A 1 81 ? 12.310 -8.397 1.827 1.00 43.81 81 ALA A N 1
ATOM 670 C CA . ALA A 1 81 ? 12.280 -7.315 0.845 1.00 43.81 81 ALA A CA 1
ATOM 671 C C . ALA A 1 81 ? 12.748 -7.731 -0.578 1.00 43.81 81 ALA A C 1
ATOM 673 O O . ALA A 1 81 ? 12.909 -6.856 -1.423 1.00 43.81 81 ALA A O 1
ATOM 674 N N . PHE A 1 82 ? 12.976 -9.022 -0.871 1.00 44.19 82 PHE A N 1
ATOM 675 C CA . PHE A 1 82 ? 13.582 -9.471 -2.138 1.00 44.19 82 PHE A CA 1
ATOM 676 C C . PHE A 1 82 ? 13.029 -10.772 -2.759 1.00 44.19 82 PHE A C 1
ATOM 678 O O . PHE A 1 82 ? 13.583 -11.231 -3.753 1.00 44.19 82 PHE A O 1
ATOM 685 N N . ASP A 1 83 ? 11.902 -11.322 -2.291 1.00 43.97 83 ASP A N 1
ATOM 686 C CA . ASP A 1 83 ? 11.362 -12.585 -2.846 1.00 43.97 83 ASP A CA 1
ATOM 687 C C . ASP A 1 83 ? 10.269 -12.406 -3.909 1.00 43.97 83 ASP A C 1
ATOM 689 O O . ASP A 1 83 ? 9.621 -13.365 -4.319 1.00 43.97 83 ASP A O 1
ATOM 693 N N . LEU A 1 84 ? 10.092 -11.199 -4.453 1.00 46.41 84 LEU A N 1
ATOM 694 C CA . LEU A 1 84 ? 9.257 -10.991 -5.648 1.00 46.41 84 LEU A CA 1
ATOM 695 C C . LEU A 1 84 ? 10.044 -11.142 -6.961 1.00 46.41 84 LEU A C 1
ATOM 697 O O . LEU A 1 84 ? 9.697 -10.530 -7.968 1.00 46.41 84 LEU A O 1
ATOM 701 N N . TYR A 1 85 ? 11.082 -11.984 -6.958 1.00 47.38 85 TYR A N 1
ATOM 702 C CA . TYR A 1 85 ? 11.837 -12.368 -8.154 1.00 47.38 85 TYR A CA 1
ATOM 703 C C . TYR A 1 85 ? 12.189 -13.872 -8.314 1.00 47.38 85 TYR A C 1
ATOM 705 O O . TYR A 1 85 ? 13.190 -14.162 -8.965 1.00 47.38 85 TYR A O 1
ATOM 713 N N . PRO A 1 86 ? 11.388 -14.855 -7.836 1.00 42.34 86 PRO A N 1
ATOM 714 C CA . PRO A 1 86 ? 11.525 -16.226 -8.344 1.00 42.34 86 PRO A CA 1
ATOM 715 C C . PRO A 1 86 ? 10.281 -16.807 -9.043 1.00 42.34 86 PRO A C 1
ATOM 717 O O . PRO A 1 86 ? 10.364 -17.920 -9.545 1.00 42.34 86 PRO A O 1
ATOM 720 N N . CYS A 1 87 ? 9.148 -16.099 -9.154 1.00 39.78 87 CYS A N 1
ATOM 721 C CA . CYS A 1 87 ? 7.915 -16.678 -9.731 1.00 39.78 87 CYS A CA 1
ATOM 722 C C . CYS A 1 87 ? 7.538 -16.169 -11.141 1.00 39.78 87 CYS A C 1
ATOM 724 O O . CYS A 1 87 ? 6.385 -16.264 -11.549 1.00 39.78 87 CYS A O 1
ATOM 726 N N . TRP A 1 88 ? 8.493 -15.611 -11.896 1.00 35.59 88 TRP A N 1
ATOM 727 C CA . TRP A 1 88 ? 8.269 -15.175 -13.288 1.00 35.59 88 TRP A CA 1
ATOM 728 C C . TRP A 1 88 ? 9.361 -15.665 -14.247 1.00 35.59 88 TRP A C 1
ATOM 730 O O . TRP A 1 88 ? 9.842 -14.936 -15.111 1.00 35.59 88 TRP A O 1
ATOM 740 N N . LYS A 1 89 ? 9.764 -16.926 -14.085 1.00 33.31 89 LYS A N 1
ATOM 741 C CA . LYS A 1 89 ? 10.258 -17.728 -15.203 1.00 33.31 89 LYS A CA 1
ATOM 742 C C . LYS A 1 89 ? 9.207 -18.789 -15.506 1.00 33.31 89 LYS A C 1
ATOM 744 O O . LYS A 1 89 ? 9.153 -19.802 -14.817 1.00 33.31 89 LYS A O 1
ATOM 749 N N . ASN A 1 90 ? 8.373 -18.507 -16.501 1.00 38.72 90 ASN A N 1
ATOM 750 C CA . ASN A 1 90 ? 7.914 -19.560 -17.402 1.00 38.72 90 ASN A CA 1
ATOM 751 C C . ASN A 1 90 ? 9.012 -19.778 -18.443 1.00 38.72 90 ASN A C 1
ATOM 753 O O . ASN A 1 90 ? 9.635 -18.761 -18.832 1.00 38.72 90 ASN A O 1
#

Nearest PDB structures (foldseek):
  6odd-assembly1_B  TM=9.265E-01  e=3.059E-03  Homo sapiens
  6uxe-assembly1_B  TM=8.590E-01  e=4.441E-03  Homo sapiens
  8pk8-assembly1_B  TM=8.679E-01  e=7.303E-03  Homo sapiens
  8beh-assembly1_n  TM=8.466E-01  e=8.759E-01  Arabidopsis thaliana

Radius of gyration: 17.67 Å; Cα contacts (8 Å, |Δi|>4): 23; chains: 1; bounding box: 37×34×54 Å

pLDDT: mean 71.32, std 17.32, range [33.31, 90.75]

Secondary structure (DSSP, 8-state):
--SSHHHHHHHHHHHHHHHHHHHHHHHHHHHHHHHH--SHHHHHHHHHHHHHHHHHHTT---HHHHHHHHHHHHHHHHS-TT-SSSS---

Solvent-accessible surface area (backbone atoms only — not comparable to full-atom values): 5376 Å² total; per-residue (Å²): 141,75,84,71,68,64,57,58,57,54,50,54,55,47,54,53,50,58,51,50,51,52,55,50,49,53,52,51,52,52,49,53,58,22,62,69,46,83,52,62,68,58,22,50,47,46,41,49,55,49,53,51,53,53,58,62,53,66,75,60,83,50,69,66,60,52,50,50,58,49,51,54,50,49,48,60,55,69,55,59,90,70,71,92,73,75,90,81,76,128

Mean predicted aligned error: 11.56 Å

Foldseek 3Di:
DPPPPVVVVVVVVVVVVVVVVLVVVLLVVQLVLLVVDPDPVSSVVSNVVSVVLVVVCVPDPDPVVNVVSSVVSCVVCVPDPPPPPPPPDD

InterPro domains:
  IPR008011 Complex 1 LYR protein domain [PF05347] (22-69)
  IPR045297 LYRM4, LYR domain [cd20264] (22-70)

Organism: NCBI:txid337451

Sequence (90 aa):
MEGKVKILVADIYLLQYVYWNEVLSLFRSLLRTAGIFSDYNIREYAKRRTIDGFRQNRRLSDPSSIASAFYDRKSQFGCHAFDLYPCWKN